Protein AF-A0A7J6U1G9-F1 (afdb_monomer)

Foldseek 3Di:
DCLVVVQVCQQQACADPVGDHHHHDHDPPSPPPPVRVLCVVQVADDQWDKDQDPPQWDFDDPVRDDDPDPTDIDRPDSNRIHTDDCDDPGVDHDFDKDKDKDWDWDADVNDDDDDPVGIDTDDMDMDIDTD

Structure (mmCIF, N/CA/C/O backbone):
data_AF-A0A7J6U1G9-F1
#
_entry.id   AF-A0A7J6U1G9-F1
#
loop_
_atom_site.group_PDB
_atom_site.id
_atom_site.type_symbol
_atom_site.label_atom_id
_atom_site.label_alt_id
_atom_site.label_comp_id
_atom_site.label_asym_id
_atom_site.label_entity_id
_atom_site.label_seq_id
_atom_site.pdbx_PDB_ins_code
_atom_site.Cartn_x
_atom_site.Cartn_y
_atom_site.Cartn_z
_atom_site.occupancy
_atom_site.B_iso_or_equiv
_atom_site.auth_seq_id
_atom_site.auth_comp_id
_atom_site.auth_asym_id
_atom_site.auth_atom_id
_atom_site.pdbx_PDB_model_num
ATOM 1 N N . LYS A 1 1 ? -3.489 15.274 9.745 1.00 78.38 1 LYS A N 1
ATOM 2 C CA . LYS A 1 1 ? -2.777 16.540 9.416 1.00 78.38 1 LYS A CA 1
ATOM 3 C C . LYS A 1 1 ? -2.498 17.421 10.640 1.00 78.38 1 LYS A C 1
ATOM 5 O O . LYS A 1 1 ? -1.408 17.959 10.711 1.00 78.38 1 LYS A O 1
ATOM 10 N N . PHE A 1 2 ? -3.424 17.565 11.596 1.00 90.31 2 PHE A N 1
ATOM 11 C CA . PHE A 1 2 ? -3.258 18.508 12.719 1.00 90.31 2 PHE A CA 1
ATOM 12 C C . PHE A 1 2 ? -2.610 17.932 13.989 1.00 90.31 2 PHE A C 1
ATOM 14 O O . PHE A 1 2 ? -2.234 18.705 14.858 1.00 90.31 2 PHE A O 1
ATOM 21 N N . ILE A 1 3 ? -2.420 16.609 14.086 1.00 90.00 3 ILE A N 1
ATOM 22 C CA . ILE A 1 3 ? -1.890 15.945 15.294 1.00 90.00 3 ILE A CA 1
ATOM 23 C C . ILE A 1 3 ? -0.534 16.516 15.735 1.00 90.00 3 ILE A C 1
ATOM 25 O O . ILE A 1 3 ? -0.355 16.809 16.913 1.00 90.00 3 ILE A O 1
ATOM 29 N N . SER A 1 4 ? 0.397 16.748 14.806 1.00 88.25 4 SER A N 1
ATOM 30 C CA . SER A 1 4 ? 1.718 17.310 15.127 1.00 88.25 4 SER A CA 1
ATOM 31 C C . SER A 1 4 ? 1.639 18.755 15.631 1.00 88.25 4 SER A C 1
ATOM 33 O O . SER A 1 4 ? 2.317 19.118 16.591 1.00 88.25 4 SER A O 1
ATOM 35 N N . THR A 1 5 ? 0.784 19.579 15.020 1.00 90.06 5 THR A N 1
ATOM 36 C CA . THR A 1 5 ? 0.534 20.954 15.467 1.00 90.06 5 THR A CA 1
ATOM 37 C C . THR A 1 5 ? -0.106 20.967 16.854 1.00 90.06 5 THR A C 1
ATOM 39 O O . THR A 1 5 ? 0.387 21.668 17.735 1.00 90.06 5 THR A O 1
ATOM 42 N N . SER A 1 6 ? -1.151 20.162 17.069 1.00 90.19 6 SER A N 1
ATOM 43 C CA . SER A 1 6 ? -1.842 20.034 18.355 1.00 90.19 6 SER A CA 1
ATOM 44 C C . SER A 1 6 ? -0.902 19.547 19.454 1.00 90.19 6 SER A C 1
ATOM 46 O O . SER A 1 6 ? -0.845 20.171 20.508 1.00 90.19 6 SER A O 1
ATOM 48 N N . ARG A 1 7 ? -0.092 18.515 19.186 1.00 90.25 7 ARG A N 1
ATOM 49 C CA . ARG A 1 7 ? 0.974 18.059 20.086 1.00 90.25 7 ARG A CA 1
ATOM 50 C C . ARG A 1 7 ? 1.876 19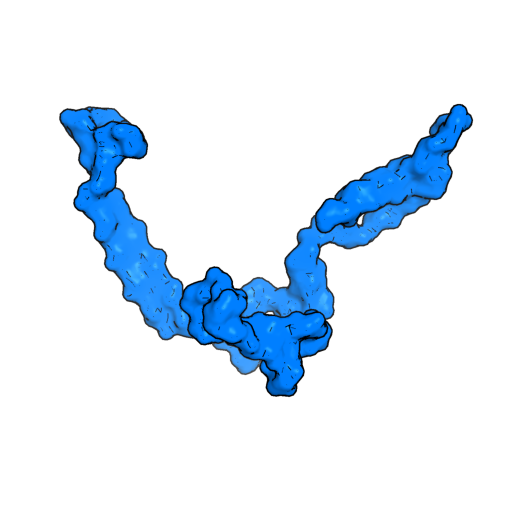.214 20.507 1.00 90.25 7 ARG A C 1
ATOM 52 O O . ARG A 1 7 ? 2.100 19.413 21.693 1.00 90.25 7 ARG A O 1
ATOM 59 N N . GLY A 1 8 ? 2.376 19.984 19.541 1.00 88.94 8 GLY A N 1
ATOM 60 C CA . GLY A 1 8 ? 3.279 21.095 19.824 1.00 88.94 8 GLY A CA 1
ATOM 61 C C . GLY A 1 8 ? 2.652 22.165 20.719 1.00 88.94 8 GLY A C 1
ATOM 62 O O . GLY A 1 8 ? 3.358 22.746 21.536 1.00 88.94 8 GLY A O 1
ATOM 63 N N . VAL A 1 9 ? 1.349 22.425 20.580 1.00 89.81 9 VAL A N 1
ATOM 64 C CA . VAL A 1 9 ? 0.617 23.344 21.467 1.00 89.81 9 VAL A CA 1
ATOM 65 C C . VAL A 1 9 ? 0.467 22.752 22.870 1.00 89.81 9 VAL A C 1
ATOM 67 O O . VAL A 1 9 ? 0.739 23.447 23.840 1.00 89.81 9 VAL A O 1
ATOM 70 N N . LEU A 1 10 ? 0.088 21.477 22.984 1.00 90.12 10 LEU A N 1
ATOM 71 C CA . LEU A 1 10 ? -0.134 20.800 24.268 1.00 90.12 10 LEU A CA 1
ATOM 72 C C . LEU A 1 10 ? 1.154 20.621 25.087 1.00 90.12 10 LEU A C 1
ATOM 74 O O . LEU A 1 10 ? 1.152 20.827 26.298 1.00 90.12 10 LEU A O 1
ATOM 78 N N . GLU A 1 11 ? 2.261 20.274 24.429 1.00 90.56 11 GLU A N 1
ATOM 79 C CA . GLU A 1 11 ? 3.541 20.024 25.105 1.00 90.56 11 GLU A CA 1
ATOM 80 C C . GLU A 1 11 ? 4.259 21.321 25.492 1.00 90.56 11 GLU A C 1
ATOM 82 O O . GLU A 1 11 ? 4.896 21.377 26.542 1.00 90.56 11 GLU A O 1
ATOM 87 N N . ARG A 1 12 ? 4.153 22.379 24.674 1.00 88.56 12 ARG A N 1
ATOM 88 C CA . ARG A 1 12 ? 4.729 23.695 25.011 1.00 88.56 12 ARG A CA 1
ATOM 89 C C . ARG A 1 12 ? 3.845 24.514 25.951 1.00 88.56 12 ARG A C 1
ATOM 91 O O . ARG A 1 12 ? 4.348 25.432 26.591 1.00 88.56 12 ARG A O 1
ATOM 98 N N . GLY A 1 13 ? 2.555 24.195 26.020 1.00 85.19 13 GLY A N 1
ATOM 99 C CA . GLY A 1 13 ? 1.546 25.017 26.675 1.00 85.19 13 GLY A CA 1
ATOM 100 C C . GLY A 1 13 ? 1.277 26.332 25.936 1.00 85.19 13 GLY A C 1
ATOM 101 O O . GLY A 1 13 ? 1.933 26.683 24.948 1.00 85.19 13 GLY A O 1
ATOM 102 N N . ILE A 1 14 ? 0.270 27.066 26.406 1.00 83.88 14 ILE A N 1
ATOM 103 C CA . ILE A 1 14 ? -0.122 28.359 25.836 1.00 83.88 14 ILE A CA 1
ATOM 104 C C . ILE A 1 14 ? 0.594 29.468 26.620 1.00 83.88 14 ILE A C 1
ATOM 106 O O . ILE A 1 14 ? 0.335 29.613 27.814 1.00 83.88 14 ILE A O 1
ATOM 110 N N . PRO A 1 15 ? 1.480 30.269 26.004 1.00 77.62 15 PRO A N 1
ATOM 111 C CA . PRO A 1 15 ? 2.213 31.303 26.730 1.00 77.62 15 PRO A CA 1
ATOM 112 C C . PRO A 1 15 ? 1.260 32.398 27.233 1.00 77.62 15 PRO A C 1
ATOM 114 O O . PRO A 1 15 ? 0.498 32.962 26.446 1.00 77.62 15 PRO A O 1
ATOM 117 N N . VAL A 1 16 ? 1.317 32.725 28.530 1.00 80.50 16 VAL A N 1
ATOM 118 C CA . VAL A 1 16 ? 0.626 33.891 29.109 1.00 80.50 16 VAL A CA 1
ATOM 119 C C . VAL A 1 16 ? 1.602 35.044 29.354 1.00 80.50 16 VAL A C 1
ATOM 121 O O . VAL A 1 16 ? 2.806 34.852 29.504 1.00 80.50 16 VAL A O 1
ATOM 124 N N . LEU A 1 17 ? 1.068 36.272 29.383 1.00 70.00 17 LEU A N 1
ATOM 125 C CA . LEU A 1 17 ? 1.801 37.553 29.406 1.00 70.00 17 LEU A CA 1
ATOM 126 C C . LEU A 1 17 ? 2.821 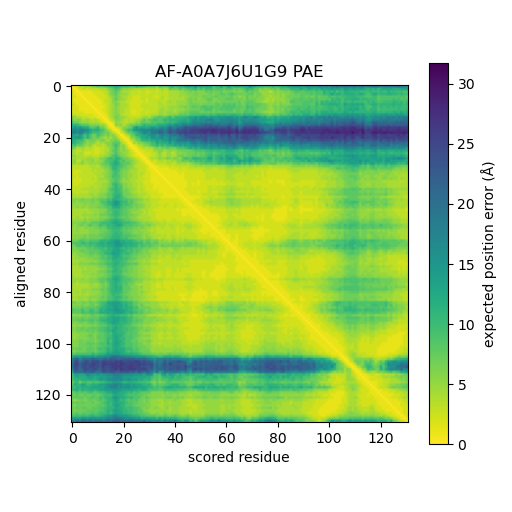37.721 30.558 1.00 70.00 17 LEU A C 1
ATOM 128 O O . LEU A 1 17 ? 3.590 38.676 30.534 1.00 70.00 17 LEU A O 1
ATOM 132 N N . GLN A 1 18 ? 2.844 36.818 31.545 1.00 70.00 18 GLN A N 1
ATOM 133 C CA . GLN A 1 18 ? 3.766 36.835 32.690 1.00 70.00 18 GLN A CA 1
ATOM 134 C C . GLN A 1 18 ? 4.870 35.759 32.635 1.00 70.00 18 GLN A C 1
ATOM 136 O O . GLN A 1 18 ? 5.613 35.608 33.597 1.00 70.00 18 GLN A O 1
ATOM 141 N N . GLY A 1 19 ? 5.031 35.060 31.505 1.00 63.72 19 GLY A N 1
ATOM 142 C CA . GLY A 1 19 ? 6.156 34.145 31.255 1.00 63.72 19 GLY A CA 1
ATOM 143 C C . GLY A 1 19 ? 5.891 32.681 31.608 1.00 63.72 19 GLY A C 1
ATOM 144 O O . GLY A 1 19 ? 6.606 31.810 31.116 1.00 63.72 19 GLY A O 1
ATOM 145 N N . ASP A 1 20 ? 4.837 32.398 32.371 1.00 70.75 20 ASP A N 1
ATOM 146 C CA . ASP A 1 20 ? 4.381 31.031 32.607 1.00 70.75 20 ASP A CA 1
ATOM 147 C C . ASP A 1 20 ? 3.575 30.503 31.409 1.00 70.75 20 ASP A C 1
ATOM 149 O O . ASP A 1 20 ? 2.871 31.242 30.716 1.00 70.75 20 ASP A O 1
ATOM 153 N N . ALA A 1 21 ? 3.685 29.204 31.136 1.00 74.56 21 ALA A N 1
ATOM 154 C CA . ALA A 1 21 ? 2.838 28.531 30.160 1.00 74.56 21 ALA A CA 1
ATOM 155 C C . ALA A 1 21 ? 1.560 28.045 30.852 1.00 74.56 21 ALA A C 1
ATOM 157 O O . ALA A 1 21 ? 1.609 27.301 31.832 1.00 74.56 21 ALA A O 1
ATOM 158 N N . LEU A 1 22 ? 0.402 28.443 30.330 1.00 75.19 22 LEU A N 1
ATOM 159 C CA . LEU A 1 22 ? -0.877 27.899 30.750 1.00 75.19 22 LEU A CA 1
ATOM 160 C C . LEU A 1 22 ? -1.014 26.485 30.178 1.00 75.19 22 LEU A C 1
ATOM 162 O O . LEU A 1 22 ? -1.000 26.317 28.959 1.00 75.19 22 LEU A O 1
ATOM 166 N N . TRP A 1 23 ? -1.196 25.508 31.068 1.00 70.81 23 TRP A N 1
ATOM 167 C CA . TRP A 1 23 ? -1.527 24.117 30.748 1.00 70.81 23 TRP A CA 1
ATOM 168 C C . TRP A 1 23 ? -0.529 23.445 29.790 1.00 70.81 23 TRP A C 1
ATOM 170 O O . TRP A 1 23 ? -0.666 23.502 28.571 1.00 70.81 23 TRP A O 1
ATOM 180 N N . SER A 1 24 ? 0.471 22.774 30.362 1.00 83.44 24 SER A N 1
ATOM 181 C CA . SER A 1 24 ? 1.368 21.873 29.639 1.00 83.44 24 SER A CA 1
ATOM 182 C C . SER A 1 24 ? 1.113 20.431 30.069 1.00 83.44 24 SER A C 1
ATOM 184 O O . SER A 1 24 ? 0.923 20.136 31.251 1.00 83.44 24 SER A O 1
ATOM 186 N N . CYS A 1 25 ? 1.086 19.516 29.105 1.00 85.88 25 CYS A N 1
ATOM 187 C CA . CYS A 1 25 ? 0.971 18.092 29.385 1.00 85.88 25 CYS A CA 1
ATOM 188 C C . CYS A 1 25 ? 1.809 17.267 28.408 1.00 85.88 25 CYS A C 1
ATOM 190 O O . CYS A 1 25 ? 2.086 17.674 27.279 1.00 85.88 25 CYS A O 1
ATOM 192 N N . THR A 1 26 ? 2.222 16.083 28.851 1.00 88.69 26 THR A N 1
ATOM 193 C CA . THR A 1 26 ? 2.848 15.100 27.967 1.00 88.69 26 THR A CA 1
ATOM 194 C C . THR A 1 26 ? 1.781 14.465 27.087 1.00 88.69 26 THR A C 1
ATOM 196 O O . THR A 1 26 ? 0.723 14.067 27.574 1.00 88.69 26 THR A O 1
ATOM 199 N N . THR A 1 27 ? 2.071 14.341 25.793 1.00 89.56 27 THR A N 1
ATOM 200 C CA . THR A 1 27 ? 1.199 13.629 24.858 1.00 89.56 27 THR A CA 1
ATOM 201 C C . THR A 1 27 ? 1.759 12.245 24.542 1.00 89.56 27 THR A C 1
ATOM 203 O O . THR A 1 27 ? 2.974 12.055 24.496 1.00 89.56 27 THR A O 1
ATOM 206 N N . PHE A 1 28 ? 0.873 11.278 24.310 1.00 86.31 28 PHE A N 1
ATOM 207 C CA . PHE A 1 28 ? 1.227 9.903 23.954 1.00 86.31 28 PHE A CA 1
ATOM 208 C C . PHE A 1 28 ? 0.674 9.569 22.572 1.00 86.31 28 PHE A C 1
ATOM 210 O O . PHE A 1 28 ? -0.319 10.155 22.149 1.00 86.31 28 PHE A O 1
ATOM 217 N N . GLU A 1 29 ? 1.347 8.664 21.858 1.00 80.75 29 GLU A N 1
ATOM 218 C CA . GLU A 1 29 ? 0.957 8.164 20.525 1.00 80.75 29 GLU A CA 1
ATOM 219 C C . GLU A 1 29 ? 0.809 9.222 19.411 1.00 80.75 29 GLU A C 1
ATOM 221 O O . GLU A 1 29 ? 0.515 8.905 18.261 1.00 80.75 29 GLU A O 1
ATOM 226 N N . THR A 1 30 ? 1.098 10.490 19.699 1.00 84.12 30 THR A N 1
ATOM 227 C CA . THR A 1 30 ? 0.997 11.621 18.763 1.00 84.12 30 THR A CA 1
ATOM 228 C C . THR A 1 30 ? 2.059 11.615 17.659 1.00 84.12 30 THR A C 1
ATOM 230 O O . THR A 1 30 ? 2.034 12.468 16.771 1.00 84.12 30 THR A O 1
ATOM 233 N N . ASN A 1 31 ? 3.011 10.681 17.708 1.00 85.19 31 ASN A N 1
ATOM 234 C CA . ASN A 1 31 ? 4.042 10.456 16.692 1.00 85.19 31 ASN A CA 1
ATOM 235 C C . ASN A 1 31 ? 3.834 9.180 15.866 1.00 85.19 31 ASN A C 1
ATOM 237 O O . ASN A 1 31 ? 4.660 8.906 14.996 1.00 85.19 31 ASN A O 1
ATOM 241 N N . ILE A 1 32 ? 2.773 8.408 16.111 1.00 90.12 32 ILE A N 1
ATOM 242 C CA . ILE A 1 32 ? 2.481 7.213 15.318 1.00 90.12 32 ILE A CA 1
ATOM 243 C C . ILE A 1 32 ? 1.837 7.661 13.994 1.00 90.12 32 ILE A C 1
ATOM 245 O O . ILE A 1 32 ? 0.868 8.428 14.015 1.00 90.12 32 ILE A O 1
ATOM 249 N N . PRO A 1 33 ? 2.347 7.229 12.824 1.00 91.44 33 PRO A N 1
ATOM 250 C CA . PRO A 1 33 ? 1.701 7.509 11.547 1.00 91.44 33 PRO A CA 1
ATOM 251 C C . PRO A 1 33 ? 0.248 7.028 11.546 1.00 91.44 33 PRO A C 1
ATOM 253 O O . PRO A 1 33 ? -0.036 5.914 11.978 1.00 91.44 33 PRO A O 1
ATOM 256 N N . TYR A 1 34 ? -0.668 7.841 11.017 1.00 91.62 34 TYR A N 1
ATOM 257 C CA . TYR A 1 34 ? -2.100 7.518 11.021 1.00 91.62 34 TYR A CA 1
ATOM 258 C C . TYR A 1 34 ? -2.431 6.129 10.431 1.00 91.62 34 TYR A C 1
ATOM 260 O O . TYR A 1 34 ? -3.176 5.401 11.083 1.00 91.62 34 TYR A O 1
ATOM 268 N N . PRO A 1 35 ? -1.841 5.694 9.292 1.00 94.25 35 PRO A N 1
ATOM 269 C CA . PRO A 1 35 ? -2.068 4.338 8.786 1.00 94.25 35 PRO A CA 1
ATOM 270 C C . PRO A 1 35 ? -1.611 3.242 9.755 1.00 94.25 35 PRO A C 1
ATOM 272 O O . PRO A 1 35 ? -2.288 2.234 9.899 1.00 94.25 35 PRO A O 1
ATOM 275 N N . LEU A 1 36 ? -0.496 3.453 10.462 1.00 94.06 36 LEU A N 1
ATOM 276 C CA . LEU A 1 36 ? 0.014 2.483 11.430 1.00 94.06 36 LEU A CA 1
ATOM 277 C C . LEU A 1 36 ? -0.884 2.404 12.670 1.00 94.06 36 LEU A C 1
ATOM 279 O O . LEU A 1 36 ? -1.155 1.307 13.143 1.00 94.06 36 LEU A O 1
ATOM 283 N N . ARG A 1 37 ? -1.386 3.540 13.175 1.00 93.88 37 ARG A N 1
ATOM 284 C CA . ARG A 1 37 ? -2.365 3.537 14.275 1.00 93.88 37 ARG A CA 1
ATOM 285 C C . ARG A 1 37 ? -3.633 2.783 13.867 1.00 93.88 37 ARG A C 1
ATOM 287 O O . ARG A 1 37 ? -4.073 1.930 14.622 1.00 93.88 37 ARG A O 1
ATOM 294 N N . PHE A 1 38 ? -4.142 3.025 12.655 1.00 94.19 38 PHE A N 1
ATOM 295 C CA . PHE A 1 38 ? -5.279 2.287 12.097 1.00 94.19 38 PHE A CA 1
ATOM 296 C C . PHE A 1 38 ? -5.024 0.771 12.039 1.00 94.19 38 PHE A C 1
ATOM 298 O O . PHE A 1 38 ? -5.877 -0.004 12.455 1.00 94.19 38 PHE A O 1
ATOM 305 N N . MET A 1 39 ? -3.846 0.348 11.577 1.00 95.19 39 MET A N 1
ATOM 306 C CA . MET A 1 39 ? -3.466 -1.067 11.548 1.00 95.19 39 MET A CA 1
ATOM 307 C C . MET A 1 39 ? -3.430 -1.688 12.950 1.00 95.19 39 MET A C 1
ATOM 309 O O . MET A 1 39 ? -3.990 -2.759 13.153 1.00 95.19 39 MET A O 1
ATOM 313 N N . ILE A 1 40 ? -2.825 -0.992 13.921 1.00 92.88 40 ILE A N 1
ATOM 314 C CA . ILE A 1 40 ? -2.751 -1.433 15.323 1.00 92.88 40 ILE A CA 1
ATOM 315 C C . ILE A 1 40 ? -4.151 -1.528 15.945 1.00 92.88 40 ILE A C 1
ATOM 317 O O . ILE A 1 40 ? -4.433 -2.486 16.650 1.00 92.88 40 ILE A O 1
ATOM 321 N N . ASP A 1 41 ? -5.028 -0.555 15.683 1.00 92.75 41 ASP A N 1
ATOM 322 C CA . ASP A 1 41 ? -6.401 -0.527 16.211 1.00 92.75 41 ASP A CA 1
ATOM 323 C C . ASP A 1 41 ? -7.284 -1.680 15.717 1.00 92.75 41 ASP A C 1
ATOM 325 O O . ASP A 1 41 ? -8.287 -1.981 16.358 1.00 92.75 41 ASP A O 1
ATOM 329 N N . ASN A 1 42 ? -6.947 -2.284 14.573 1.00 94.06 42 ASN A N 1
ATOM 330 C CA . ASN A 1 42 ? -7.772 -3.294 13.904 1.00 94.06 42 ASN A CA 1
ATOM 331 C C . ASN A 1 42 ? -7.046 -4.640 13.740 1.00 94.06 42 ASN A C 1
ATOM 333 O O . ASN A 1 42 ? -7.467 -5.455 12.922 1.00 94.06 42 ASN A O 1
ATOM 337 N N . ASP A 1 43 ? -5.949 -4.861 14.474 1.00 93.62 43 ASP A N 1
ATOM 338 C CA . ASP A 1 43 ? -5.156 -6.098 14.427 1.00 93.62 43 ASP A CA 1
ATOM 339 C C . ASP A 1 43 ? -4.670 -6.478 13.009 1.00 93.62 43 ASP A C 1
ATOM 341 O O . ASP A 1 43 ? -4.566 -7.648 12.642 1.00 93.62 43 ASP A O 1
ATOM 345 N N . ILE A 1 44 ? -4.342 -5.475 12.186 1.00 95.44 44 ILE A N 1
ATOM 346 C CA . ILE A 1 44 ? -3.861 -5.667 10.811 1.00 95.44 44 ILE A CA 1
ATOM 347 C C . ILE A 1 44 ? -2.330 -5.655 10.797 1.00 95.44 44 ILE A C 1
ATOM 349 O O . ILE A 1 44 ? -1.686 -4.618 10.971 1.00 95.44 44 ILE A O 1
ATOM 353 N N . GLY A 1 45 ? -1.729 -6.813 10.526 1.00 93.38 45 GLY A N 1
ATOM 354 C CA . GLY A 1 45 ? -0.288 -6.954 10.314 1.00 93.38 45 GLY A CA 1
ATOM 355 C C . GLY A 1 45 ? 0.159 -6.576 8.896 1.00 93.38 45 GLY A C 1
ATOM 356 O O . GLY A 1 45 ? -0.624 -6.569 7.943 1.00 93.38 45 GLY A O 1
ATOM 357 N N . GLY A 1 46 ? 1.453 -6.304 8.715 1.00 93.31 46 GLY A N 1
ATOM 358 C CA . GLY A 1 46 ? 2.032 -6.160 7.376 1.00 93.31 46 GLY A CA 1
ATOM 359 C C . GLY A 1 46 ? 1.969 -7.481 6.601 1.00 93.31 46 GLY A C 1
ATOM 360 O O . GLY A 1 46 ? 2.441 -8.497 7.100 1.00 93.31 46 GLY A O 1
ATOM 361 N N . GLY A 1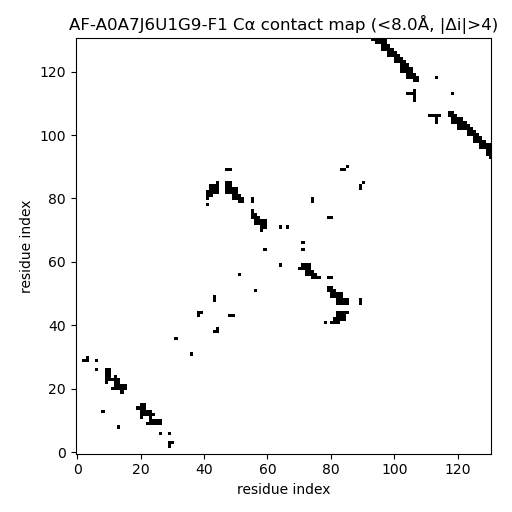 47 ? 1.384 -7.469 5.398 1.00 91.88 47 GLY A N 1
ATOM 362 C CA . GLY A 1 47 ? 1.206 -8.678 4.577 1.00 91.88 47 GLY A CA 1
ATOM 363 C C . GLY A 1 47 ? 0.173 -9.675 5.119 1.00 91.88 47 GLY A C 1
ATOM 364 O O . GLY A 1 47 ? 0.156 -10.817 4.674 1.00 91.88 47 GLY A O 1
ATOM 365 N N . SER A 1 48 ? -0.654 -9.257 6.080 1.00 95.44 48 SER A N 1
ATOM 366 C CA . SER A 1 48 ? -1.721 -10.077 6.659 1.00 95.44 48 SER A CA 1
ATOM 367 C C . SER A 1 48 ? -2.976 -10.123 5.780 1.00 95.44 48 SER A C 1
ATOM 369 O O . SER A 1 48 ? -3.126 -9.335 4.840 1.00 95.44 48 SER A O 1
ATOM 371 N N . TRP A 1 49 ? -3.885 -11.044 6.098 1.00 97.06 49 TRP A N 1
ATOM 372 C CA . TRP A 1 49 ? -5.198 -11.113 5.465 1.00 97.06 49 TRP A CA 1
ATOM 373 C C . TRP A 1 49 ? -6.182 -10.157 6.139 1.00 97.06 49 TRP A C 1
ATOM 375 O O . TRP A 1 49 ? -6.147 -9.944 7.350 1.00 97.06 49 TRP A O 1
ATOM 385 N N . VAL A 1 50 ? -7.091 -9.605 5.338 1.00 97.06 50 VAL A N 1
ATOM 386 C CA . VAL A 1 50 ? -8.210 -8.786 5.808 1.00 97.06 50 VAL A CA 1
ATOM 387 C C . VAL A 1 50 ? -9.508 -9.312 5.219 1.00 97.06 50 VAL A C 1
ATOM 389 O O . VAL A 1 50 ? -9.547 -9.755 4.070 1.00 97.06 50 VAL A O 1
ATOM 392 N N . GLU A 1 51 ? -10.577 -9.242 6.000 1.00 97.12 51 GLU A N 1
ATOM 393 C CA . GLU A 1 51 ? -11.910 -9.670 5.600 1.00 97.12 51 GLU A CA 1
ATOM 394 C C . GLU A 1 51 ? -12.898 -8.506 5.684 1.00 97.12 51 GLU A C 1
ATOM 396 O O . GLU A 1 51 ? -12.900 -7.721 6.636 1.00 97.12 51 GLU A O 1
ATOM 401 N N . LEU A 1 52 ? -13.756 -8.421 4.665 1.00 97.62 52 LEU A N 1
ATOM 402 C CA . LEU A 1 52 ? -14.887 -7.506 4.607 1.00 97.62 52 LEU A CA 1
ATOM 403 C C . LEU A 1 52 ? -16.181 -8.335 4.631 1.00 97.62 52 LEU A C 1
ATOM 405 O O . LEU A 1 52 ? -16.520 -8.948 3.611 1.00 97.62 52 LEU A O 1
ATOM 409 N N . PRO A 1 53 ? -16.913 -8.370 5.760 1.00 97.12 53 PRO A N 1
ATOM 410 C CA . PRO A 1 53 ? -18.170 -9.101 5.856 1.00 97.12 53 PRO A CA 1
ATOM 411 C C . PRO A 1 53 ? -19.200 -8.633 4.821 1.00 97.12 53 PRO A C 1
ATOM 413 O O . PRO A 1 53 ? -19.205 -7.480 4.381 1.00 97.12 53 PRO A O 1
ATOM 416 N N . ALA A 1 54 ? -20.125 -9.516 4.442 1.00 96.50 54 ALA A N 1
ATOM 417 C CA . ALA A 1 54 ? -21.191 -9.154 3.513 1.00 96.50 54 ALA A CA 1
ATOM 418 C C . ALA A 1 54 ? -22.029 -7.985 4.065 1.00 96.50 54 ALA A C 1
ATOM 420 O O . ALA A 1 54 ? -22.479 -8.012 5.209 1.00 96.50 54 ALA A O 1
ATOM 421 N N . GLY A 1 55 ? -22.239 -6.956 3.241 1.00 95.94 55 GLY A N 1
ATOM 422 C CA . GLY A 1 55 ? -22.952 -5.736 3.633 1.00 95.94 55 GLY A CA 1
ATOM 423 C C . GLY A 1 55 ? -22.106 -4.700 4.385 1.00 95.94 55 GLY A C 1
ATOM 424 O O . GLY A 1 55 ? -22.605 -3.604 4.623 1.00 95.94 55 GLY A O 1
ATOM 425 N N . ALA A 1 56 ? -20.842 -4.999 4.709 1.00 96.88 56 ALA A N 1
ATOM 426 C CA . ALA A 1 56 ? -19.913 -4.029 5.301 1.00 96.88 56 ALA A CA 1
ATOM 427 C C . ALA A 1 56 ? -19.267 -3.085 4.269 1.00 96.88 56 ALA A C 1
ATOM 429 O O . ALA A 1 56 ? -18.570 -2.134 4.622 1.00 96.88 56 ALA A O 1
ATOM 430 N N . TYR A 1 57 ? -19.474 -3.357 2.982 1.00 97.56 57 TYR A N 1
ATOM 431 C CA . TYR A 1 57 ? -18.867 -2.622 1.883 1.00 97.56 57 TYR A CA 1
ATOM 432 C C . TYR A 1 57 ? -19.867 -2.367 0.756 1.00 97.56 57 TYR A C 1
ATOM 434 O O . TYR A 1 57 ? -20.819 -3.127 0.560 1.00 97.56 57 TYR A O 1
ATOM 442 N N . THR A 1 58 ? -19.596 -1.323 -0.022 1.00 97.56 58 THR A N 1
ATOM 443 C CA . THR A 1 58 ? -20.359 -0.966 -1.221 1.00 97.56 58 THR A CA 1
ATOM 444 C C . THR A 1 58 ? -19.418 -0.922 -2.425 1.00 97.56 58 THR A C 1
ATOM 446 O O . THR A 1 58 ? -18.427 -0.194 -2.379 1.00 97.56 58 THR A O 1
ATOM 449 N N . PRO A 1 59 ? -19.679 -1.677 -3.506 1.00 96.88 59 PRO A N 1
ATOM 450 C CA . PRO A 1 59 ? -18.907 -1.564 -4.740 1.00 96.88 59 PRO A CA 1
ATOM 451 C C . PRO A 1 59 ? -19.023 -0.170 -5.352 1.00 96.88 59 PRO A C 1
ATOM 453 O O . PRO A 1 59 ? -20.115 0.398 -5.387 1.00 96.88 59 PRO A O 1
ATOM 456 N N . ARG A 1 60 ? -17.916 0.356 -5.879 1.00 97.00 60 ARG A N 1
ATOM 457 C CA . ARG A 1 60 ? -17.939 1.619 -6.624 1.00 97.00 60 ARG A CA 1
ATOM 458 C C . ARG A 1 60 ? -18.549 1.445 -8.007 1.00 97.00 60 ARG A C 1
ATOM 460 O O . ARG A 1 60 ? -18.347 0.417 -8.657 1.00 97.00 60 ARG A O 1
ATOM 467 N N . THR A 1 61 ? -19.258 2.470 -8.476 1.00 96.12 61 THR A N 1
ATOM 468 C CA . THR A 1 61 ? -19.737 2.517 -9.863 1.00 96.12 61 THR A CA 1
ATOM 469 C C . THR A 1 61 ? -18.590 2.808 -10.826 1.00 96.12 61 THR A C 1
ATOM 471 O O . THR A 1 61 ? -17.600 3.428 -10.445 1.00 96.12 61 THR A O 1
ATOM 474 N N . ASP A 1 62 ? -18.729 2.423 -12.096 1.00 93.31 62 ASP A N 1
ATOM 475 C CA . ASP A 1 62 ? -17.670 2.611 -13.101 1.00 93.31 62 ASP A CA 1
ATOM 476 C C . ASP A 1 62 ? -17.235 4.076 -13.265 1.00 93.31 62 ASP A C 1
ATOM 478 O O . ASP A 1 62 ? -16.069 4.344 -13.540 1.00 93.31 62 ASP A O 1
ATOM 482 N N . SER A 1 63 ? -18.142 5.031 -13.048 1.00 96.31 63 SER A N 1
ATOM 483 C CA . SER A 1 63 ? -17.831 6.466 -13.077 1.00 96.31 63 SER A CA 1
ATOM 484 C C . SER A 1 63 ? -17.050 6.971 -11.859 1.00 96.31 63 SER A C 1
ATOM 486 O O . SER A 1 63 ? -16.447 8.038 -11.930 1.00 96.31 63 SER A O 1
ATOM 488 N N . GLU A 1 64 ? -17.086 6.246 -10.741 1.00 96.31 64 GLU A N 1
ATOM 489 C CA . GLU A 1 64 ? -16.445 6.620 -9.470 1.00 96.31 64 GLU A CA 1
ATOM 490 C C . GLU A 1 64 ? -15.125 5.881 -9.228 1.00 96.31 64 GLU A C 1
ATOM 492 O O . GLU A 1 64 ? -14.391 6.211 -8.288 1.00 96.31 64 GLU A O 1
ATOM 497 N N . ARG A 1 65 ? -14.834 4.868 -10.054 1.00 96.94 65 ARG A N 1
ATOM 498 C CA . ARG A 1 65 ? -13.585 4.114 -9.991 1.00 96.94 65 ARG A CA 1
ATOM 499 C C . ARG A 1 65 ? -12.413 5.013 -10.338 1.00 96.94 65 ARG A C 1
ATOM 501 O O . ARG A 1 65 ? -12.428 5.729 -11.338 1.00 96.94 65 ARG A O 1
ATOM 508 N N . VAL A 1 66 ? -11.373 4.930 -9.521 1.00 97.62 66 VAL A N 1
ATOM 509 C CA . VAL A 1 66 ? -10.112 5.650 -9.748 1.00 97.62 66 VAL A CA 1
ATOM 510 C C . VAL A 1 66 ? -8.926 4.707 -9.918 1.00 97.62 66 VAL A C 1
ATOM 512 O O . VAL A 1 66 ? -7.859 5.144 -10.348 1.00 97.62 66 VAL A O 1
ATOM 515 N N . SER A 1 67 ? -9.093 3.423 -9.586 1.00 97.38 67 SER A N 1
ATOM 516 C CA . SER A 1 67 ? -8.048 2.410 -9.706 1.00 97.38 67 SER A CA 1
ATOM 517 C C . SER A 1 67 ? -8.224 1.532 -10.949 1.00 97.38 67 SER A C 1
ATOM 519 O O . SER A 1 67 ? -9.286 1.474 -11.567 1.00 97.38 67 SER A O 1
ATOM 521 N N . THR A 1 68 ? -7.168 0.794 -11.292 1.00 97.00 68 THR A N 1
ATOM 522 C CA . THR A 1 68 ? -7.196 -0.275 -12.304 1.00 97.00 68 THR A CA 1
ATOM 523 C C . THR A 1 68 ? -7.431 -1.662 -11.691 1.00 97.00 68 THR A C 1
ATOM 525 O O . THR A 1 68 ? -7.369 -2.668 -12.400 1.00 97.00 68 THR A O 1
ATOM 528 N N . CYS A 1 69 ? -7.688 -1.744 -10.379 1.00 97.12 69 CYS A N 1
ATOM 529 C CA . CYS A 1 69 ? -7.962 -3.001 -9.687 1.00 97.12 69 CYS A CA 1
ATOM 530 C C . CYS A 1 69 ? -9.277 -3.612 -10.175 1.00 97.12 69 CYS A C 1
ATOM 532 O O . CYS A 1 69 ? -10.189 -2.894 -10.572 1.00 97.12 69 CYS A O 1
ATOM 534 N N . GLN A 1 70 ? -9.412 -4.939 -10.101 1.00 96.75 70 GLN A N 1
ATOM 535 C CA . GLN A 1 70 ? -10.651 -5.630 -10.488 1.00 96.75 70 GLN A CA 1
ATOM 536 C C . GLN A 1 70 ? -11.802 -5.349 -9.509 1.00 96.75 70 GLN A C 1
ATOM 538 O O . GLN A 1 70 ? -12.942 -5.169 -9.938 1.00 96.75 70 GLN A O 1
ATOM 543 N N . ILE A 1 71 ? -11.493 -5.251 -8.214 1.00 96.44 71 ILE A N 1
ATOM 544 C CA . ILE A 1 71 ? -12.441 -4.992 -7.125 1.00 96.44 71 ILE A CA 1
ATOM 545 C C . ILE A 1 71 ? -12.104 -3.628 -6.515 1.00 96.44 71 ILE A C 1
ATOM 547 O O . ILE A 1 71 ? -10.976 -3.413 -6.078 1.00 96.44 71 ILE A O 1
ATOM 551 N N . GLU A 1 72 ? -13.078 -2.718 -6.490 1.00 98.12 72 GLU A N 1
ATOM 552 C CA . GLU A 1 72 ? -12.976 -1.401 -5.852 1.00 98.12 72 GLU A CA 1
ATOM 553 C C . GLU A 1 72 ? -14.254 -1.164 -5.040 1.00 98.12 72 GLU A C 1
ATOM 555 O O . GLU A 1 72 ? -15.361 -1.174 -5.584 1.00 98.12 72 GLU A O 1
ATOM 560 N N . VAL A 1 73 ? -14.103 -1.039 -3.722 1.00 97.44 73 VAL A N 1
ATOM 561 C CA . VAL A 1 73 ? -15.212 -0.976 -2.763 1.00 97.44 73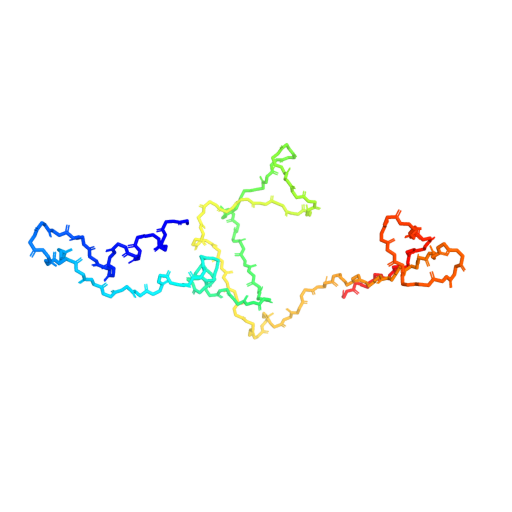 VAL A CA 1
ATOM 562 C C . VAL A 1 73 ? -14.946 0.108 -1.724 1.00 97.44 73 VAL A C 1
ATOM 564 O O . VAL A 1 73 ? -13.794 0.364 -1.374 1.00 97.44 73 VAL A O 1
ATOM 567 N N . ASP A 1 74 ? -16.011 0.705 -1.203 1.00 97.06 74 ASP A N 1
ATOM 568 C CA . ASP A 1 74 ? -15.967 1.607 -0.058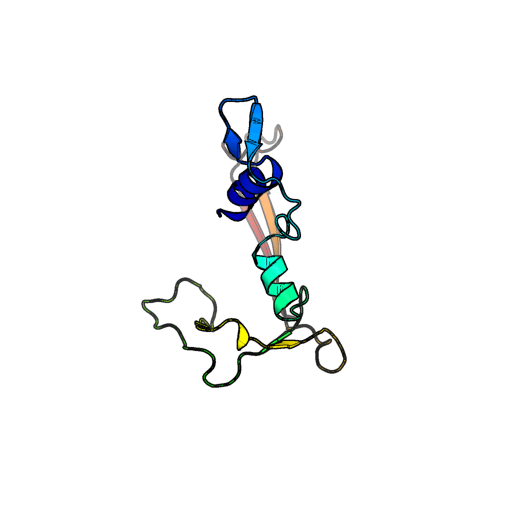 1.00 97.06 74 ASP A CA 1
ATOM 569 C C . ASP A 1 74 ? -16.447 0.890 1.203 1.00 97.06 74 ASP A C 1
ATOM 571 O O . ASP A 1 74 ? -17.495 0.242 1.199 1.00 97.06 74 ASP A O 1
ATOM 575 N N . VAL A 1 75 ? -15.695 1.047 2.293 1.00 97.00 75 VAL A N 1
ATOM 576 C CA . VAL A 1 75 ? -16.060 0.575 3.634 1.00 97.00 75 VAL A CA 1
ATOM 577 C C . VAL A 1 75 ? -16.391 1.806 4.484 1.00 97.00 75 VAL A C 1
ATOM 579 O O . VAL A 1 75 ? -15.476 2.548 4.847 1.00 97.00 75 VAL A O 1
ATOM 582 N N . PRO A 1 76 ? -17.676 2.082 4.783 1.00 94.94 76 PRO A N 1
ATOM 583 C CA . PRO A 1 76 ? -18.075 3.318 5.463 1.00 94.94 76 PRO A CA 1
ATOM 584 C C . PRO A 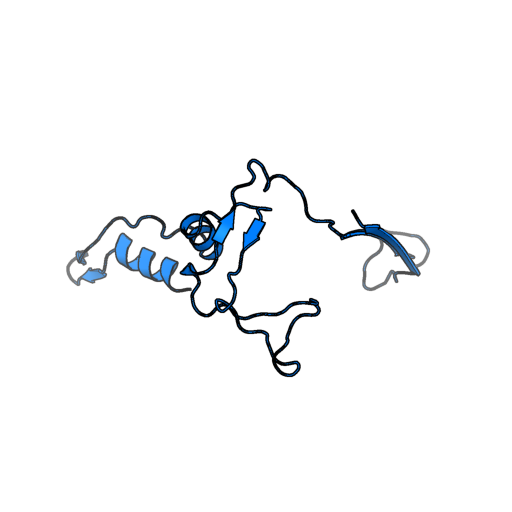1 76 ? -17.601 3.389 6.918 1.00 94.94 76 PRO A C 1
ATOM 586 O O . PRO A 1 76 ? -17.354 4.475 7.442 1.00 94.94 76 PRO A O 1
ATOM 589 N N . ASP A 1 77 ? -17.509 2.234 7.578 1.00 95.62 77 ASP A N 1
ATOM 590 C CA . ASP A 1 77 ? -17.125 2.107 8.978 1.00 95.62 77 ASP A CA 1
ATOM 591 C C . ASP A 1 77 ? -15.918 1.186 9.109 1.00 95.62 77 ASP A C 1
ATOM 593 O O . ASP A 1 77 ? -16.010 -0.027 8.928 1.00 95.62 77 ASP A O 1
ATOM 597 N N . TYR A 1 78 ? -14.781 1.774 9.468 1.00 94.19 78 TYR A N 1
ATOM 598 C CA . TYR A 1 78 ? -13.511 1.067 9.569 1.00 94.19 78 TYR A CA 1
ATOM 599 C C . TYR A 1 78 ? -13.546 -0.098 10.572 1.00 94.19 78 TYR A C 1
ATOM 601 O O . TYR A 1 78 ? -12.802 -1.057 10.409 1.00 94.19 78 TYR A O 1
ATOM 609 N N . ARG A 1 79 ? -14.440 -0.047 11.570 1.00 94.31 79 ARG A N 1
ATOM 610 C CA . ARG A 1 79 ? -14.599 -1.080 12.610 1.00 94.31 79 ARG A CA 1
ATOM 611 C C . ARG A 1 79 ? -15.209 -2.380 12.086 1.00 94.31 79 ARG A C 1
ATOM 613 O O . ARG A 1 79 ? -15.286 -3.354 12.824 1.00 94.31 79 ARG A O 1
ATOM 620 N N . GLN A 1 80 ? -15.717 -2.373 10.855 1.00 95.06 80 GLN A N 1
ATOM 621 C CA . GLN A 1 80 ? -16.252 -3.564 10.197 1.00 95.06 80 GLN A CA 1
ATOM 622 C C . GLN A 1 80 ? -15.173 -4.351 9.442 1.00 95.06 80 GLN A C 1
ATOM 624 O O . GLN A 1 80 ? -15.458 -5.435 8.941 1.00 95.06 80 GLN A O 1
ATOM 629 N N . ILE A 1 81 ? -13.952 -3.816 9.352 1.00 96.38 81 ILE A N 1
ATOM 630 C CA . ILE A 1 81 ? -12.802 -4.513 8.777 1.00 96.38 81 ILE A CA 1
ATOM 631 C C . ILE A 1 81 ? -12.286 -5.500 9.818 1.00 96.38 81 ILE A C 1
ATOM 633 O O . ILE A 1 81 ? -12.015 -5.120 10.955 1.00 96.38 81 ILE A O 1
ATOM 637 N N . ILE A 1 82 ? -12.133 -6.759 9.420 1.00 96.81 82 ILE A N 1
ATOM 638 C CA . ILE A 1 82 ? -11.586 -7.807 10.281 1.00 96.81 82 ILE A CA 1
ATOM 639 C C . ILE A 1 82 ? -10.150 -8.079 9.832 1.00 96.81 82 ILE A C 1
ATOM 641 O O . ILE A 1 82 ? -9.924 -8.504 8.697 1.00 96.81 82 ILE A O 1
ATOM 645 N N . GLY A 1 83 ? -9.181 -7.795 10.703 1.00 96.62 83 GLY A N 1
ATOM 646 C CA . GLY A 1 83 ? -7.782 -8.172 10.517 1.00 96.62 83 GLY A CA 1
ATOM 647 C C . GLY A 1 83 ? -7.533 -9.603 10.987 1.00 96.62 83 GLY A C 1
ATOM 648 O O . GLY A 1 83 ? -7.998 -9.998 12.056 1.00 96.62 83 GLY A O 1
ATOM 649 N N . HIS A 1 84 ? -6.793 -10.377 10.195 1.00 96.06 84 HIS A N 1
ATOM 650 C CA . HIS A 1 84 ? -6.401 -11.740 10.544 1.00 96.06 84 HIS A CA 1
ATOM 651 C C . HIS A 1 84 ? -4.889 -11.812 10.733 1.00 96.06 84 HIS A C 1
ATOM 653 O O . HIS A 1 84 ? -4.127 -11.620 9.785 1.00 96.06 84 HIS A O 1
ATOM 659 N N . MET A 1 85 ? -4.439 -12.111 11.953 1.00 90.62 85 MET A N 1
ATOM 660 C CA . MET A 1 85 ? -3.019 -12.359 12.217 1.00 90.62 85 MET A CA 1
ATOM 661 C C . MET A 1 85 ? -2.521 -13.551 11.392 1.00 90.62 85 MET A C 1
ATOM 663 O O . MET A 1 85 ? -3.272 -14.489 11.136 1.00 90.62 85 MET A O 1
ATOM 667 N N . ALA A 1 86 ? -1.252 -13.518 10.981 1.00 91.94 86 ALA A N 1
ATOM 668 C CA . ALA A 1 86 ? -0.640 -14.532 10.119 1.00 91.94 86 ALA A CA 1
ATOM 669 C C . ALA A 1 86 ? -0.346 -15.840 10.881 1.00 91.94 86 ALA A C 1
ATOM 671 O O . ALA A 1 86 ? 0.804 -16.222 11.088 1.00 91.94 86 ALA A O 1
ATOM 672 N N . GLU A 1 87 ? -1.404 -16.516 11.319 1.00 91.38 87 GLU A N 1
ATOM 673 C CA . GLU A 1 87 ? -1.378 -17.748 12.099 1.00 91.38 87 GLU A CA 1
ATOM 674 C C . GLU A 1 87 ? -2.378 -18.757 11.521 1.00 91.38 87 GLU A C 1
ATOM 676 O O . GLU A 1 87 ? -3.410 -18.385 10.959 1.00 91.38 87 GLU A O 1
ATOM 681 N N . GLY A 1 88 ? -2.077 -20.052 11.656 1.00 93.94 88 GLY A N 1
ATOM 682 C CA . GLY A 1 88 ? -2.959 -21.128 11.194 1.00 93.94 88 GLY A CA 1
ATOM 683 C C . GLY A 1 88 ? -3.330 -20.996 9.713 1.00 93.94 88 GLY A C 1
ATOM 684 O O . GLY A 1 88 ? -2.452 -20.946 8.849 1.00 93.94 88 GLY A O 1
ATOM 685 N N . ASP A 1 89 ? -4.632 -20.921 9.436 1.00 94.25 89 ASP A N 1
ATOM 686 C CA . ASP A 1 89 ? -5.186 -20.831 8.079 1.00 94.25 89 ASP A CA 1
ATOM 687 C C . ASP A 1 89 ? -4.813 -19.521 7.357 1.00 94.25 89 ASP A C 1
ATOM 689 O O . ASP A 1 89 ? -4.830 -19.458 6.128 1.00 94.25 89 ASP A O 1
ATOM 693 N N . TRP A 1 90 ? -4.394 -18.493 8.100 1.00 95.88 90 TRP A N 1
ATOM 694 C CA . TRP A 1 90 ? -4.031 -17.174 7.575 1.00 95.88 90 TRP A CA 1
ATOM 695 C C . TRP A 1 90 ? -2.529 -17.011 7.306 1.00 95.88 90 TRP A C 1
ATOM 697 O O . TRP A 1 90 ? -2.058 -15.904 7.052 1.00 95.88 90 TRP A O 1
ATOM 707 N N . MET A 1 91 ? -1.753 -18.101 7.338 1.00 95.19 91 MET A N 1
ATOM 708 C CA . MET A 1 91 ? -0.324 -18.078 6.985 1.00 95.19 91 MET A CA 1
ATOM 709 C C . MET A 1 91 ? -0.060 -18.123 5.475 1.00 95.19 91 MET A C 1
ATOM 711 O O . MET A 1 91 ? 1.070 -17.892 5.042 1.00 95.19 91 MET A O 1
ATOM 715 N N . ALA A 1 92 ? -1.065 -18.472 4.667 1.00 93.88 92 ALA A N 1
ATOM 716 C CA . ALA A 1 92 ? -0.896 -18.587 3.223 1.00 93.88 92 ALA A CA 1
ATOM 717 C C . ALA A 1 92 ? -0.594 -17.221 2.588 1.00 93.88 92 ALA A C 1
ATOM 719 O O . ALA A 1 92 ? -1.144 -16.200 2.992 1.00 93.88 92 ALA A O 1
ATOM 720 N N . LEU A 1 93 ? 0.244 -17.207 1.551 1.00 93.06 93 LEU A N 1
ATOM 721 C CA . LEU A 1 93 ? 0.469 -16.017 0.734 1.00 93.06 93 LEU A CA 1
ATOM 722 C C . LEU A 1 93 ? -0.508 -16.004 -0.441 1.00 93.06 93 LEU A C 1
ATOM 724 O O . LEU A 1 93 ? -0.774 -17.041 -1.049 1.00 93.06 93 LEU A O 1
ATOM 728 N N . ALA A 1 94 ? -1.019 -14.821 -0.779 1.00 94.19 94 ALA A N 1
ATOM 729 C CA . ALA A 1 94 ? -1.759 -14.633 -2.020 1.00 94.19 94 ALA A CA 1
ATOM 730 C C . ALA A 1 94 ? -0.846 -14.896 -3.241 1.00 94.19 94 ALA A C 1
ATOM 732 O O . ALA A 1 94 ? 0.366 -14.672 -3.150 1.00 94.19 94 ALA A O 1
ATOM 733 N N . PRO A 1 95 ? -1.398 -15.315 -4.393 1.00 95.50 95 PRO A N 1
ATOM 734 C CA . PRO A 1 95 ? -0.640 -15.488 -5.633 1.00 95.50 95 PRO A CA 1
ATOM 735 C C . PRO A 1 95 ? -0.237 -14.120 -6.205 1.00 95.50 95 PRO A C 1
ATOM 737 O O . PRO A 1 95 ? -0.928 -13.521 -7.032 1.00 95.50 95 PRO A O 1
ATOM 740 N N . LEU A 1 96 ? 0.863 -13.567 -5.697 1.00 95.56 96 LEU A N 1
ATOM 741 C CA . LEU A 1 96 ? 1.373 -12.263 -6.111 1.00 95.56 96 LEU A CA 1
ATOM 742 C C . LEU A 1 96 ? 1.966 -12.333 -7.524 1.00 95.56 96 LEU A C 1
ATOM 744 O O . LEU A 1 96 ? 2.566 -13.331 -7.923 1.00 95.56 96 LEU A O 1
ATOM 748 N N . ARG A 1 97 ? 1.845 -11.232 -8.270 1.00 96.88 97 ARG A N 1
ATOM 749 C CA . ARG A 1 97 ? 2.516 -11.056 -9.563 1.00 96.88 97 ARG A CA 1
ATOM 750 C C . ARG A 1 97 ? 3.832 -10.319 -9.361 1.00 96.88 97 ARG A C 1
ATOM 752 O O . ARG A 1 97 ? 3.831 -9.183 -8.890 1.00 96.88 97 ARG A O 1
ATOM 759 N N . SER A 1 98 ? 4.938 -10.949 -9.736 1.00 97.06 98 SER A N 1
ATOM 760 C CA . SER A 1 98 ? 6.272 -10.348 -9.714 1.00 97.06 98 SER A CA 1
ATOM 761 C C . SER A 1 98 ? 6.670 -9.911 -11.121 1.00 97.06 98 SER A C 1
ATOM 763 O O . SER A 1 98 ? 6.604 -10.707 -12.056 1.00 97.06 98 SER A O 1
ATOM 765 N N . LEU A 1 99 ? 7.077 -8.650 -11.274 1.00 98.00 99 LEU A N 1
ATOM 766 C CA . LEU A 1 99 ? 7.592 -8.084 -12.521 1.00 98.00 99 LEU A CA 1
ATOM 767 C C . LEU A 1 99 ? 9.051 -7.679 -12.312 1.00 98.00 99 LEU A C 1
ATOM 769 O O . LEU A 1 99 ? 9.346 -6.845 -11.459 1.00 98.00 99 LEU A O 1
ATOM 773 N N . SER A 1 100 ? 9.943 -8.240 -13.122 1.00 98.25 100 SER A N 1
ATOM 774 C CA . SER A 1 100 ? 11.339 -7.819 -13.226 1.00 98.25 100 SER A CA 1
ATOM 775 C C . SER A 1 100 ? 11.578 -7.234 -14.610 1.00 98.25 100 SER A C 1
ATOM 777 O O . SER A 1 100 ? 11.078 -7.774 -15.600 1.00 98.25 100 SER A O 1
ATOM 779 N N . PHE A 1 101 ? 12.314 -6.132 -14.696 1.00 98.50 101 PHE A N 1
ATOM 780 C CA . PHE A 1 101 ? 12.640 -5.508 -15.971 1.00 98.50 101 PHE A CA 1
ATOM 781 C C . PHE A 1 101 ? 14.038 -4.895 -15.948 1.00 98.50 101 PHE A C 1
ATOM 783 O O . PHE A 1 101 ? 14.563 -4.566 -14.886 1.00 98.50 101 PHE A O 1
ATOM 790 N N . ASP A 1 102 ? 14.609 -4.747 -17.135 1.00 98.38 102 ASP A N 1
ATOM 791 C CA . ASP A 1 102 ? 15.922 -4.165 -17.384 1.00 98.38 102 ASP A CA 1
ATOM 792 C C . ASP A 1 102 ? 15.857 -3.258 -18.621 1.00 98.38 102 ASP A C 1
ATOM 794 O O . ASP A 1 102 ? 15.012 -3.464 -19.503 1.00 98.38 102 ASP A O 1
ATOM 798 N N . I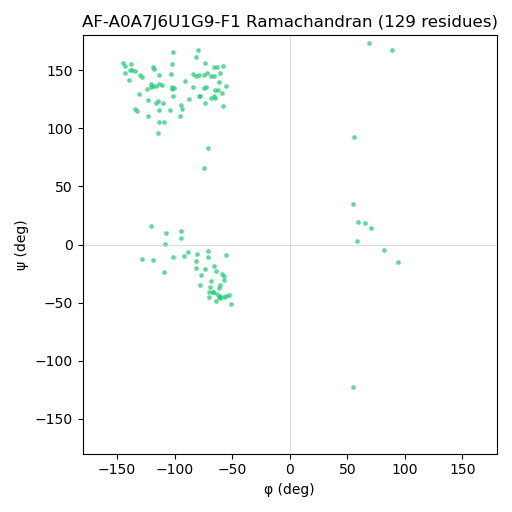LE A 1 103 ? 16.697 -2.223 -18.666 1.00 97.50 103 ILE A N 1
ATOM 799 C CA . ILE A 1 103 ? 16.711 -1.249 -19.761 1.00 97.50 103 ILE A CA 1
ATOM 800 C C . ILE A 1 103 ? 18.120 -1.052 -20.295 1.00 97.50 103 ILE A C 1
ATOM 802 O O . ILE A 1 103 ? 19.083 -1.014 -19.537 1.00 97.50 103 ILE A O 1
ATOM 806 N N . GLU A 1 104 ? 18.211 -0.812 -21.598 1.00 95.75 104 GLU A N 1
ATOM 807 C CA . GLU A 1 104 ? 19.474 -0.499 -22.257 1.00 95.75 104 GLU A CA 1
ATOM 808 C C . GLU A 1 104 ? 19.395 0.867 -22.925 1.00 95.75 104 GLU A C 1
ATOM 810 O O . GLU A 1 104 ? 18.412 1.196 -23.600 1.00 95.75 104 GLU A O 1
ATOM 815 N N . CYS A 1 105 ? 20.451 1.658 -22.755 1.00 93.88 105 CYS A N 1
ATOM 816 C CA . CYS A 1 105 ? 20.588 2.995 -23.325 1.00 93.88 105 CYS A CA 1
ATOM 817 C C . CYS A 1 105 ? 21.796 3.049 -24.258 1.00 93.88 105 CYS A C 1
ATOM 819 O O . CYS A 1 105 ? 22.790 2.355 -24.053 1.00 93.88 105 CYS A O 1
ATOM 821 N N . VAL A 1 106 ? 21.755 3.944 -25.242 1.00 89.75 106 VAL A N 1
ATOM 822 C CA . VAL A 1 106 ? 22.916 4.232 -26.094 1.00 89.75 106 VAL A CA 1
ATOM 823 C C . VAL A 1 106 ? 23.460 5.622 -25.783 1.00 89.75 106 VAL A C 1
ATOM 825 O O . VAL A 1 106 ? 22.736 6.608 -25.872 1.00 89.75 106 VAL A O 1
ATOM 828 N N . SER A 1 107 ? 24.734 5.717 -25.398 1.00 82.69 107 SER A N 1
ATOM 829 C CA . SER A 1 107 ? 25.400 7.009 -25.210 1.00 82.69 107 SER A CA 1
ATOM 830 C C . SER A 1 107 ? 25.888 7.577 -26.541 1.00 82.69 107 SER A C 1
ATOM 832 O O . SER A 1 107 ? 26.332 6.844 -27.432 1.00 82.69 107 SER A O 1
ATOM 834 N N . GLU A 1 108 ? 25.832 8.902 -26.676 1.00 72.31 108 GLU A N 1
ATOM 835 C CA . GLU A 1 108 ? 26.354 9.599 -27.848 1.00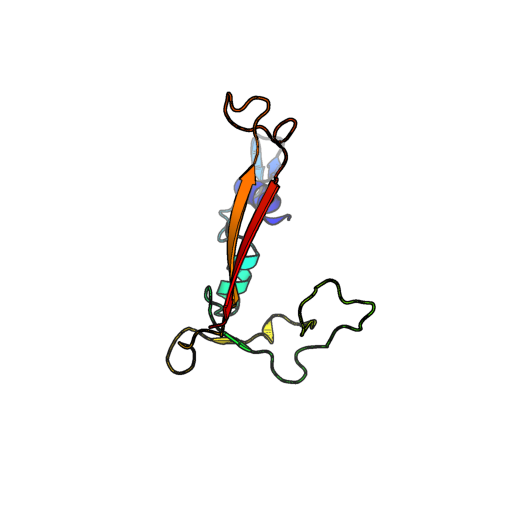 72.31 108 GLU A CA 1
ATOM 836 C C . GLU A 1 108 ? 27.852 9.274 -28.015 1.00 72.31 108 GLU A C 1
ATOM 838 O O . GLU A 1 108 ? 28.674 9.491 -27.124 1.00 72.31 108 GLU A O 1
ATOM 843 N N . HIS A 1 109 ? 28.204 8.662 -29.148 1.00 72.50 109 HIS A N 1
ATOM 844 C CA . HIS A 1 109 ? 29.560 8.189 -29.466 1.00 72.50 109 HIS A CA 1
ATOM 845 C C . HIS A 1 109 ? 30.170 7.148 -28.503 1.00 72.50 109 HIS A C 1
ATOM 847 O O . HIS A 1 109 ? 31.390 6.961 -28.508 1.00 72.50 109 HIS A O 1
ATOM 853 N N . GLY A 1 110 ? 29.361 6.452 -27.696 1.00 66.12 110 GLY A N 1
ATOM 854 C CA . GLY A 1 110 ? 29.833 5.365 -26.829 1.00 66.12 110 GLY A CA 1
ATOM 855 C C . GLY A 1 110 ? 30.799 5.807 -25.721 1.00 66.12 110 GLY A C 1
ATOM 856 O O . GLY A 1 110 ? 31.542 4.980 -25.190 1.00 66.12 110 GLY A O 1
ATOM 857 N N . LYS A 1 111 ? 30.844 7.106 -25.392 1.00 72.50 111 LYS A N 1
ATOM 858 C CA . LYS A 1 111 ? 31.721 7.673 -24.358 1.00 72.50 111 LYS A CA 1
ATOM 859 C C . LYS A 1 111 ? 30.898 8.325 -23.251 1.00 72.50 111 LYS A C 1
ATOM 861 O O . LYS A 1 111 ? 29.994 9.103 -23.521 1.00 72.50 111 LYS A O 1
ATOM 866 N N . GLY A 1 112 ? 31.293 8.066 -22.006 1.00 78.50 112 GLY A N 1
ATOM 867 C CA . GLY A 1 112 ? 30.666 8.648 -20.817 1.00 78.50 112 GLY A CA 1
ATOM 868 C C . GLY A 1 112 ? 29.490 7.832 -20.276 1.00 78.50 112 GLY A C 1
ATOM 869 O O . GLY A 1 112 ? 29.006 6.898 -20.914 1.00 78.50 112 GLY A O 1
ATOM 870 N N . PHE A 1 113 ? 29.069 8.172 -19.059 1.00 89.44 113 PHE A N 1
ATOM 871 C CA . PHE A 1 113 ? 27.890 7.594 -18.416 1.00 89.44 113 PHE A CA 1
ATOM 872 C C . PHE A 1 113 ? 26.618 8.146 -19.088 1.00 89.44 113 PHE A C 1
ATOM 874 O O . PHE A 1 113 ? 26.572 9.352 -19.346 1.00 89.44 113 PHE A O 1
ATOM 881 N N . PRO A 1 114 ? 25.605 7.313 -19.392 1.00 88.25 114 PRO A N 1
ATOM 882 C CA . PRO A 1 114 ? 24.383 7.777 -20.044 1.00 88.25 114 PRO A CA 1
ATOM 883 C C . PRO A 1 114 ? 23.642 8.784 -19.156 1.00 88.25 114 PRO A C 1
ATOM 885 O O . PRO A 1 114 ? 23.446 8.543 -17.965 1.00 88.25 114 PRO A O 1
ATOM 888 N N . THR A 1 115 ? 23.207 9.906 -19.733 1.00 90.88 115 THR A N 1
ATOM 889 C CA . THR A 1 115 ? 22.299 10.850 -19.064 1.00 90.88 115 THR A CA 1
ATOM 890 C C . THR A 1 115 ? 20.945 10.870 -19.776 1.00 90.88 115 THR A C 1
ATOM 892 O O . THR A 1 115 ? 20.911 10.732 -21.001 1.00 90.88 115 THR A O 1
ATOM 895 N N . PRO A 1 116 ? 19.825 11.051 -19.050 1.00 92.69 116 PRO A N 1
ATOM 896 C CA . PRO A 1 116 ? 18.485 10.979 -19.642 1.00 92.69 116 PRO A CA 1
ATOM 897 C C . PRO A 1 116 ? 18.235 11.950 -20.806 1.00 92.69 116 PRO A C 1
ATOM 899 O O . PRO A 1 116 ? 17.422 11.653 -21.674 1.00 92.69 116 PRO A O 1
ATOM 902 N N . ASP A 1 117 ? 18.934 13.089 -20.842 1.00 90.69 117 ASP A N 1
ATOM 903 C CA . ASP A 1 117 ? 18.743 14.121 -21.869 1.00 90.69 117 ASP A CA 1
ATOM 904 C C . ASP A 1 117 ? 19.381 13.770 -23.224 1.00 90.69 117 ASP A C 1
ATOM 906 O O . ASP A 1 117 ? 18.947 14.281 -24.255 1.00 90.69 117 ASP A O 1
ATOM 910 N N . VAL A 1 118 ? 20.426 12.931 -23.232 1.00 87.94 118 VAL A N 1
ATOM 911 C CA . VAL A 1 118 ? 21.248 12.671 -24.436 1.00 87.94 118 VAL A CA 1
ATOM 912 C C . VAL A 1 118 ? 21.414 11.187 -24.767 1.00 87.94 118 VAL A C 1
ATOM 914 O O . VAL A 1 118 ? 21.871 10.859 -25.859 1.00 87.94 118 VAL A O 1
ATOM 917 N N . ALA A 1 119 ? 21.056 10.281 -23.853 1.00 92.12 119 ALA A N 1
ATOM 918 C CA . ALA A 1 119 ? 21.157 8.838 -24.047 1.00 92.12 119 ALA A CA 1
ATOM 919 C C . ALA A 1 119 ? 19.755 8.203 -24.076 1.00 92.12 119 ALA A C 1
ATOM 921 O O . ALA A 1 119 ? 19.191 7.926 -23.013 1.00 92.12 119 ALA A O 1
ATOM 922 N N . PRO A 1 120 ? 19.164 7.973 -25.265 1.00 92.75 120 PRO A N 1
ATOM 923 C CA . PRO A 1 120 ? 17.842 7.374 -25.353 1.00 92.75 120 PRO A CA 1
ATOM 924 C C . PRO A 1 120 ? 17.866 5.912 -24.895 1.00 92.75 120 PRO A C 1
ATOM 926 O O . PRO A 1 120 ? 18.817 5.171 -25.166 1.00 92.75 120 PRO A O 1
ATOM 929 N N . VAL A 1 121 ? 16.775 5.493 -24.250 1.00 95.25 121 VAL A N 1
ATOM 930 C CA . VAL A 1 121 ? 16.484 4.077 -23.997 1.00 95.25 121 VAL A CA 1
ATOM 931 C C . VAL A 1 121 ? 16.172 3.410 -25.334 1.00 95.25 121 VAL A C 1
ATOM 933 O O . VAL A 1 121 ? 15.298 3.868 -26.070 1.00 95.25 121 VAL A O 1
ATOM 936 N N . ILE A 1 122 ? 16.883 2.332 -25.650 1.00 95.31 122 ILE A N 1
ATOM 937 C CA . ILE A 1 122 ? 16.746 1.595 -26.912 1.00 95.31 122 ILE A CA 1
ATOM 938 C C . ILE A 1 122 ? 16.100 0.225 -26.732 1.00 95.31 122 ILE A C 1
ATOM 940 O O . ILE A 1 122 ? 15.527 -0.302 -27.684 1.00 95.31 122 ILE A O 1
ATOM 944 N N . GLN A 1 123 ? 16.166 -0.354 -25.531 1.00 97.75 123 GLN A N 1
ATOM 945 C CA . GLN A 1 123 ? 15.524 -1.628 -25.221 1.00 97.75 123 GLN A CA 1
ATOM 946 C C . GLN A 1 123 ? 14.967 -1.621 -23.800 1.00 97.75 123 GLN A C 1
ATOM 948 O O . GLN A 1 123 ? 15.528 -1.001 -22.900 1.00 97.75 123 GLN A O 1
ATOM 953 N N . ILE A 1 124 ? 13.856 -2.334 -23.627 1.00 98.19 124 ILE A N 1
ATOM 954 C CA . ILE A 1 124 ? 13.245 -2.643 -22.336 1.00 98.19 124 ILE A CA 1
ATOM 955 C C . ILE A 1 124 ? 12.935 -4.137 -22.366 1.00 98.19 124 ILE A C 1
ATOM 957 O O . ILE A 1 124 ? 12.123 -4.586 -23.177 1.00 98.19 124 ILE A O 1
ATOM 961 N N . ALA A 1 125 ? 13.597 -4.909 -21.513 1.00 98.44 125 ALA A N 1
ATOM 962 C CA . ALA A 1 125 ? 13.321 -6.323 -21.314 1.00 98.44 125 ALA A CA 1
ATOM 963 C C . ALA A 1 125 ? 12.480 -6.484 -20.047 1.00 98.44 125 ALA A C 1
ATOM 965 O O . ALA A 1 125 ? 12.786 -5.872 -19.032 1.00 98.44 125 ALA A O 1
ATOM 966 N N . ALA A 1 126 ? 11.427 -7.298 -20.089 1.00 98.31 126 ALA A N 1
ATOM 967 C CA . ALA A 1 126 ? 10.561 -7.530 -18.938 1.00 98.31 126 ALA A CA 1
ATOM 968 C C . ALA A 1 126 ? 10.170 -9.006 -18.833 1.00 98.31 126 ALA A C 1
ATOM 970 O O . ALA A 1 126 ? 9.892 -9.661 -19.838 1.00 98.31 126 ALA A O 1
ATOM 971 N N . VAL A 1 127 ? 10.122 -9.513 -17.603 1.00 98.12 127 VAL A N 1
ATOM 972 C CA . VAL A 1 127 ? 9.678 -10.863 -17.255 1.00 98.12 127 VAL A CA 1
ATOM 973 C C . VAL A 1 127 ? 8.667 -10.754 -16.124 1.00 98.12 127 VAL A C 1
ATOM 975 O O . VAL A 1 127 ? 8.925 -10.106 -15.110 1.00 98.12 127 VAL A O 1
ATOM 978 N N . MET A 1 128 ? 7.521 -11.407 -16.295 1.00 97.31 128 MET A N 1
ATOM 979 C CA . MET A 1 128 ? 6.470 -11.477 -15.288 1.00 97.31 128 MET A CA 1
ATOM 980 C C . MET A 1 128 ? 6.287 -12.923 -14.833 1.00 97.31 128 MET A C 1
ATOM 982 O O . MET A 1 128 ? 6.244 -13.834 -15.660 1.00 97.31 128 MET A O 1
ATOM 986 N N . GLN A 1 129 ? 6.158 -13.118 -13.525 1.00 96.62 129 GLN A N 1
ATOM 987 C CA . GLN A 1 129 ? 5.860 -14.397 -12.896 1.00 96.62 129 GLN A CA 1
ATOM 988 C C . GLN A 1 129 ? 4.610 -14.255 -12.027 1.00 96.62 129 GLN A C 1
ATOM 990 O O . GLN A 1 129 ? 4.497 -13.303 -11.254 1.00 96.62 129 GLN A O 1
ATOM 995 N N . GLU A 1 130 ? 3.686 -15.204 -12.145 1.00 91.12 130 GLU A N 1
ATOM 996 C CA . GLU A 1 130 ? 2.535 -15.338 -11.248 1.00 91.12 130 GLU A CA 1
ATOM 997 C C . GLU A 1 130 ? 2.812 -16.481 -10.260 1.00 91.12 130 GLU A C 1
ATOM 999 O O . GLU A 1 130 ? 3.374 -17.508 -10.657 1.00 91.12 130 GLU A O 1
ATOM 1004 N N . GLY A 1 131 ? 2.515 -16.246 -8.977 1.00 80.94 131 GLY A N 1
ATOM 1005 C CA . GLY A 1 131 ? 2.671 -17.221 -7.890 1.00 80.94 131 GLY A CA 1
ATOM 1006 C C . GLY A 1 131 ? 1.538 -18.230 -7.778 1.00 80.94 131 GLY A C 1
ATOM 1007 O O . GLY A 1 131 ? 0.470 -18.008 -8.388 1.00 80.94 131 GLY A O 1
#

Organism: Perkinsus olseni (NCBI:txid32597)

Secondary structure (DSSP, 8-state):
--HHHHHHHHHH-EEPTTSPEE-----SSTTS-HHHHHHHHTT--TT-EEE--TTS-EEPPTTT--S--S--EE-S-GGG-EEE-SSGGGGPPP-PEEEEEEEEE--GGG-S---TTTS-EEEEEEEEEE-

Solvent-accessible surface area (backbone atoms only — not comparable to full-atom values): 8388 Å² total; per-residue (Å²): 136,59,54,59,60,53,47,54,45,39,55,64,18,48,80,42,100,84,79,52,54,52,70,62,48,90,82,74,75,65,83,57,55,68,70,57,50,55,25,65,78,41,51,44,52,91,94,39,50,74,46,74,52,91,84,47,55,46,76,58,52,84,88,71,57,87,72,91,62,96,76,58,68,48,61,90,52,74,87,56,50,42,39,35,58,68,49,81,89,43,57,68,78,77,68,51,77,48,77,50,72,52,75,42,65,49,37,68,89,76,56,77,83,73,44,86,92,70,18,55,76,78,46,76,53,75,50,77,47,75,94

Sequence (131 aa):
KFISTSRGVLERGIPVLQGDALWSCTTFETNIPYPLRFMIDNDIGGGSWVELPAGAYTPRTDSERVSTCQIEVDVPDYRQIIGHMAEGDWMALAPLRSLSFDIECVSEHGKGFPTPDVAPVIQIAAVMQEG

Nearest PDB structures (foldseek):
  3iay-assembly1_A  TM=8.829E-01  e=1.230E-09  Saccharomyces cerevisiae
  6p1h-assembly1_A  TM=9.015E-01  e=3.212E-09  Saccharomyces cerevisiae S288C
  6tny-assembly1_A  TM=8.437E-01  e=6.496E-08  Homo sapiens

pLDDT: mean 91.15, std 7.79, ra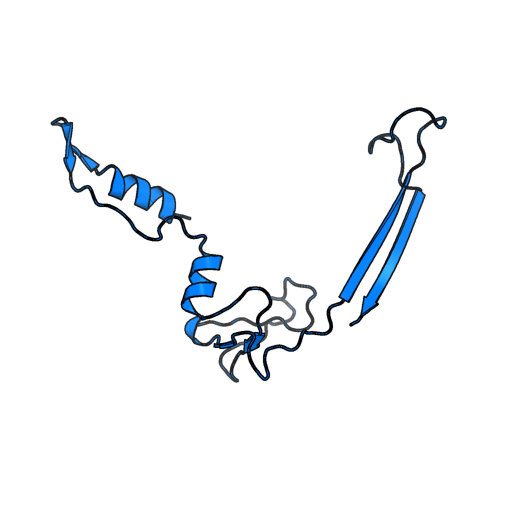nge [63.72, 98.5]

InterPro domains:
  IPR006133 DNA-directed DNA polymerase, family B, exonuclease domain [PF03104] (25-129)
  IPR012337 Ribonuclease H-like superfamily [SSF53098] (22-127)
  IPR050240 DNA polymerase type-B [PTHR10322] (23-129)

Radius of gyration: 25.3 Å; Cα contacts (8 Å, |Δi|>4): 160; chains: 1; bounding box: 55×59×62 Å

Mean predicted aligned error: 7.29 Å